Protein AF-A0A7H8K457-F1 (afdb_monomer_lite)

Foldseek 3Di:
DDDDDDDDDDDDDDDDDDDDDPPPPPPPPPPDDCDLVNLLPDDLQLQLLLLVQLPQDPCLPPDDLVRSVVSSVSSCVRQPSVRSVVLSVQLVVLVVVQCVQCVVPVPDDSVVSVVSNCVRQVDPVSSVSSSVSSVVNNVVSVVVVVDDDPPPDD

Sequence (154 aa):
MLLHPNDRVATRRTSAQDIQTPAHIAAPVNPLSLTAARLARLSNGQLAVAIHAAGIPTDVNVLSISQIRELAVTGIRRLGRTEVRRINDETRAANTSYCAKIRRDPTADVHAELATINRIWGSRRREQRAVDLAYRLLCALTRSGHSTPEKRSA

pLDDT: mean 79.42, std 23.38, range [35.28, 98.38]

Structure (mmCIF, N/CA/C/O backbone):
data_AF-A0A7H8K457-F1
#
_entry.id   AF-A0A7H8K457-F1
#
loop_
_atom_site.group_PDB
_atom_site.id
_atom_site.type_symbol
_atom_site.label_atom_id
_atom_site.label_alt_id
_atom_site.label_comp_id
_atom_site.label_asym_id
_atom_site.label_entity_id
_atom_site.label_seq_id
_atom_site.pdbx_PDB_ins_code
_atom_site.Cartn_x
_atom_site.Cartn_y
_atom_site.Cartn_z
_atom_site.occupancy
_atom_site.B_iso_or_equiv
_atom_site.auth_seq_id
_atom_site.auth_comp_id
_atom_site.auth_asym_id
_atom_site.auth_atom_id
_atom_site.pdbx_PDB_model_num
ATOM 1 N N . MET A 1 1 ? -85.925 -21.015 -1.318 1.00 37.66 1 MET A N 1
ATOM 2 C CA . MET A 1 1 ? -85.361 -22.313 -0.882 1.00 37.66 1 MET A CA 1
ATOM 3 C C . MET A 1 1 ? -83.849 -22.200 -1.040 1.00 37.66 1 MET A C 1
ATOM 5 O O . MET A 1 1 ? -83.425 -21.892 -2.140 1.00 37.66 1 MET A O 1
ATOM 9 N N . LEU A 1 2 ? -83.088 -22.016 0.053 1.00 39.97 2 LEU A N 1
ATOM 10 C CA . LEU A 1 2 ? -82.413 -23.084 0.835 1.00 39.97 2 LEU A CA 1
ATOM 11 C C . LEU A 1 2 ? -81.449 -23.880 -0.076 1.00 39.97 2 LEU A C 1
ATOM 13 O O . LEU A 1 2 ? -81.927 -24.425 -1.058 1.00 39.97 2 LEU A O 1
ATOM 17 N N . LEU A 1 3 ? -80.138 -24.045 0.132 1.00 39.03 3 LEU A N 1
ATOM 18 C CA . LEU A 1 3 ? -79.174 -23.775 1.210 1.00 39.03 3 LEU A CA 1
ATOM 19 C C . LEU A 1 3 ? -77.759 -24.000 0.591 1.00 39.03 3 LEU A C 1
ATOM 21 O O . LEU A 1 3 ? -77.595 -24.918 -0.208 1.00 39.03 3 LEU A O 1
ATOM 25 N N . HIS A 1 4 ? -76.760 -23.183 0.952 1.00 40.03 4 HIS A N 1
ATOM 26 C CA . HIS A 1 4 ? -75.302 -23.426 0.772 1.00 40.03 4 HIS A CA 1
ATOM 27 C C . HIS A 1 4 ? -74.798 -24.530 1.758 1.00 40.03 4 HIS A C 1
ATOM 29 O O . HIS A 1 4 ? -75.652 -25.014 2.505 1.00 40.03 4 HIS A O 1
ATOM 35 N N . PRO A 1 5 ? -73.483 -24.856 1.955 1.00 61.66 5 PRO A N 1
ATOM 36 C CA . PRO A 1 5 ? -72.206 -24.521 1.263 1.00 61.66 5 PRO A CA 1
ATOM 37 C C . PRO A 1 5 ? -71.202 -25.713 1.130 1.00 61.66 5 PRO A C 1
ATOM 39 O O . PRO A 1 5 ? -71.414 -26.789 1.677 1.00 61.66 5 PRO A O 1
ATOM 42 N N . ASN A 1 6 ? -70.061 -25.492 0.458 1.00 38.53 6 ASN A N 1
ATOM 43 C CA . ASN A 1 6 ? -68.692 -25.874 0.890 1.00 38.53 6 ASN A CA 1
ATOM 44 C C . ASN A 1 6 ? -67.686 -25.484 -0.217 1.00 38.53 6 ASN A C 1
ATOM 46 O O . ASN A 1 6 ? -68.031 -25.542 -1.389 1.00 38.53 6 ASN A O 1
ATOM 50 N N . ASP A 1 7 ? -66.399 -25.237 0.001 1.00 38.59 7 ASP A N 1
ATOM 51 C CA . ASP A 1 7 ? -65.669 -24.367 0.926 1.00 38.59 7 ASP A CA 1
ATOM 52 C C . ASP A 1 7 ? -64.258 -24.194 0.285 1.00 38.59 7 ASP A C 1
ATOM 54 O O . ASP A 1 7 ? -63.770 -25.107 -0.380 1.00 38.59 7 ASP A O 1
ATOM 58 N N . ARG A 1 8 ? -63.603 -23.051 0.530 1.00 39.41 8 ARG A N 1
ATOM 59 C CA . ARG A 1 8 ? -62.136 -22.777 0.478 1.00 39.41 8 ARG A CA 1
ATOM 60 C C . ARG A 1 8 ? -61.309 -22.598 -0.828 1.00 39.41 8 ARG A C 1
ATOM 62 O O . ARG A 1 8 ? -60.772 -23.533 -1.400 1.00 39.41 8 ARG A O 1
ATOM 69 N N . VAL A 1 9 ? -61.044 -21.311 -1.122 1.00 38.72 9 VAL A N 1
ATOM 70 C CA . VAL A 1 9 ? -59.769 -20.538 -0.942 1.00 38.72 9 VAL A CA 1
ATOM 71 C C . VAL A 1 9 ? -58.483 -20.853 -1.764 1.00 38.72 9 VAL A C 1
ATOM 73 O O . VAL A 1 9 ? -57.781 -21.820 -1.500 1.00 38.72 9 VAL A O 1
ATOM 76 N N . ALA A 1 10 ? -58.112 -19.836 -2.578 1.00 38.97 10 ALA A N 1
ATOM 77 C CA . ALA A 1 10 ? -56.788 -19.257 -2.946 1.00 38.97 10 ALA A CA 1
ATOM 78 C C . ALA A 1 10 ? -55.741 -20.112 -3.711 1.00 38.97 10 ALA A C 1
ATOM 80 O O . ALA A 1 10 ? -55.455 -21.243 -3.358 1.00 38.97 10 ALA A O 1
ATOM 81 N N . THR A 1 11 ? -54.972 -19.593 -4.690 1.00 36.12 11 THR A N 1
ATOM 82 C CA . THR A 1 11 ? -53.945 -18.538 -4.509 1.00 36.12 11 THR A CA 1
ATOM 83 C C . THR A 1 11 ? -53.298 -18.106 -5.857 1.00 36.12 11 THR A C 1
ATOM 85 O O . THR A 1 11 ? -52.837 -18.954 -6.605 1.00 36.12 11 THR A O 1
ATOM 88 N N . ARG A 1 12 ? -53.180 -16.780 -6.081 1.00 35.28 12 ARG A N 1
ATOM 89 C CA . ARG A 1 12 ? -52.062 -15.980 -6.675 1.00 35.28 12 ARG A CA 1
ATOM 90 C C . ARG A 1 12 ? -51.408 -16.255 -8.061 1.00 35.28 12 ARG A C 1
ATOM 92 O O . ARG A 1 12 ? -50.814 -17.298 -8.279 1.00 35.28 12 ARG A O 1
ATOM 99 N N . ARG A 1 13 ? -51.205 -15.103 -8.745 1.00 36.94 13 ARG A N 1
ATOM 100 C CA . ARG A 1 13 ? -49.976 -14.517 -9.378 1.00 36.94 13 ARG A CA 1
ATOM 101 C C . ARG A 1 13 ? -49.906 -14.418 -10.917 1.00 36.94 13 ARG A C 1
ATOM 103 O O . ARG A 1 13 ? -49.607 -15.376 -11.608 1.00 36.94 13 ARG A O 1
ATOM 110 N N . THR A 1 14 ? -50.093 -13.173 -11.369 1.00 41.25 14 THR A N 1
ATOM 111 C CA . THR A 1 14 ? -49.239 -12.319 -12.230 1.00 41.25 14 THR A CA 1
ATOM 112 C C . THR A 1 14 ? -48.371 -12.946 -13.331 1.00 41.25 14 THR A C 1
ATOM 114 O O . THR A 1 14 ? -47.460 -13.720 -13.053 1.00 41.25 14 THR A O 1
ATOM 117 N N . SER A 1 15 ? -48.498 -12.418 -14.553 1.00 37.25 15 SER A N 1
ATOM 118 C CA . SER A 1 15 ? -47.377 -12.253 -15.491 1.00 37.25 15 SER A CA 1
ATOM 119 C C . SER A 1 15 ? -47.512 -10.935 -16.255 1.00 37.25 15 SER A C 1
ATOM 121 O O . SER A 1 15 ? -48.596 -10.561 -16.694 1.00 37.25 15 SER A O 1
ATOM 123 N N . ALA A 1 16 ? -46.394 -10.217 -16.302 1.00 36.19 16 ALA A N 1
ATOM 124 C CA . ALA A 1 16 ? -46.163 -8.954 -16.985 1.00 36.19 16 ALA A CA 1
ATOM 125 C C . ALA A 1 16 ? -45.782 -9.197 -18.450 1.00 36.19 16 ALA A C 1
ATOM 127 O O . ALA A 1 16 ? -45.169 -10.227 -18.713 1.00 36.19 16 ALA A O 1
ATOM 128 N N . GLN A 1 17 ? -46.022 -8.230 -19.344 1.00 38.69 17 GLN A N 1
ATOM 129 C CA . GLN A 1 17 ? -45.062 -7.870 -20.396 1.00 38.69 17 GLN A CA 1
ATOM 130 C C . GLN A 1 17 ? -45.444 -6.597 -21.168 1.00 38.69 17 GLN A C 1
ATOM 132 O O . GLN A 1 17 ? -46.613 -6.303 -21.387 1.00 38.69 17 GLN A O 1
ATOM 137 N N . ASP A 1 18 ? -44.372 -5.909 -21.562 1.00 39.56 18 ASP A N 1
ATOM 138 C CA . ASP A 1 18 ? -44.207 -4.909 -22.617 1.00 39.56 18 ASP A CA 1
ATOM 139 C C . ASP A 1 18 ? -44.760 -3.492 -22.460 1.00 39.56 18 ASP A C 1
ATOM 141 O O . ASP A 1 18 ? -45.842 -3.153 -22.926 1.00 39.56 18 ASP A O 1
ATOM 145 N N . ILE A 1 19 ? -43.875 -2.606 -21.980 1.00 41.97 19 ILE A N 1
ATOM 146 C CA . ILE A 1 19 ? -43.682 -1.295 -22.610 1.00 41.97 19 ILE A CA 1
ATOM 147 C C . ILE A 1 19 ? -42.177 -1.067 -22.812 1.00 41.97 19 ILE A C 1
ATOM 149 O O . ILE A 1 19 ? -41.393 -1.059 -21.863 1.00 41.97 19 ILE A O 1
ATOM 153 N N . GLN A 1 20 ? -41.799 -0.895 -24.081 1.00 42.00 20 GLN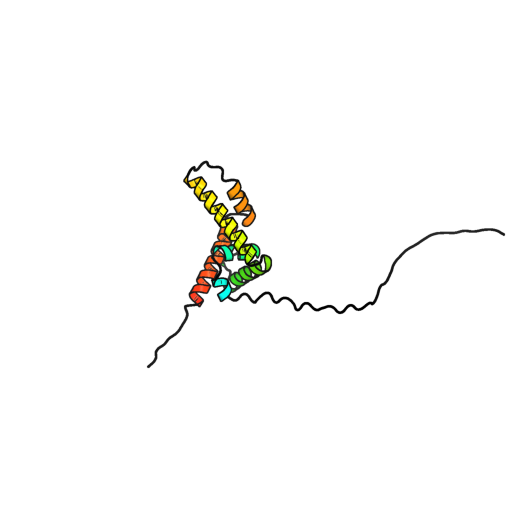 A N 1
ATOM 154 C CA . GLN A 1 20 ? -40.479 -0.484 -24.553 1.00 42.00 20 GLN A CA 1
ATOM 155 C C . GLN A 1 20 ? -40.111 0.912 -24.033 1.00 42.00 20 GLN A C 1
ATOM 157 O O . GLN A 1 20 ? -40.820 1.884 -24.287 1.00 42.00 20 GLN A O 1
ATOM 162 N N . THR A 1 21 ? -38.931 1.028 -23.427 1.00 38.75 21 THR A N 1
ATOM 163 C CA . THR A 1 21 ? -38.229 2.305 -23.232 1.00 38.75 21 THR A CA 1
ATOM 164 C C . THR A 1 21 ? -36.917 2.233 -24.014 1.00 38.75 21 THR A C 1
ATOM 166 O O . THR A 1 21 ? -36.215 1.225 -23.890 1.00 38.75 21 THR A O 1
ATOM 169 N N . PRO A 1 22 ? -36.536 3.248 -24.813 1.00 40.94 22 PRO A N 1
ATOM 170 C CA . PRO A 1 22 ? -35.237 3.259 -25.471 1.00 40.94 22 PRO A CA 1
ATOM 171 C C . PRO A 1 22 ? -34.154 3.302 -24.395 1.00 40.94 22 PRO A C 1
ATOM 173 O O . PRO A 1 22 ? -33.980 4.309 -23.706 1.00 40.94 22 PRO A O 1
ATOM 176 N N . ALA A 1 23 ? -33.432 2.196 -24.227 1.00 44.19 23 ALA A N 1
ATOM 177 C CA . ALA A 1 23 ? -32.212 2.193 -23.448 1.00 44.19 23 ALA A CA 1
ATOM 178 C C . ALA A 1 23 ? -31.225 3.107 -24.175 1.00 44.19 23 ALA A C 1
ATOM 180 O O . ALA A 1 23 ? -30.677 2.751 -25.218 1.00 44.19 23 ALA A O 1
ATOM 181 N N . HIS A 1 24 ? -31.009 4.303 -23.630 1.00 48.44 24 HIS A N 1
ATOM 182 C CA . HIS A 1 24 ? -29.798 5.059 -23.889 1.00 48.44 24 HIS A CA 1
ATOM 183 C C . HIS A 1 24 ? -28.660 4.135 -23.450 1.00 48.44 24 HIS A C 1
ATOM 185 O O . HIS A 1 24 ? -28.360 4.025 -22.262 1.00 48.44 24 HIS A O 1
ATOM 191 N N . ILE A 1 25 ? -28.094 3.382 -24.397 1.00 49.00 25 ILE A N 1
ATOM 192 C CA . ILE A 1 25 ? -26.889 2.596 -24.173 1.00 49.00 25 ILE A CA 1
ATOM 193 C C . ILE A 1 25 ? -25.837 3.645 -23.844 1.00 49.00 25 ILE A C 1
ATOM 195 O O . ILE A 1 25 ? -25.285 4.303 -24.725 1.00 49.00 25 ILE A O 1
ATOM 199 N N . ALA A 1 26 ? -25.627 3.880 -22.552 1.00 43.50 26 ALA A N 1
ATOM 200 C CA . ALA A 1 26 ? -24.406 4.482 -22.084 1.00 43.50 26 ALA A CA 1
ATOM 201 C C . ALA A 1 26 ? -23.310 3.565 -22.622 1.00 43.50 26 ALA A C 1
ATOM 203 O O . ALA A 1 26 ? -23.180 2.420 -22.183 1.00 43.50 26 ALA A O 1
ATOM 204 N N . ALA A 1 27 ? -22.597 4.033 -23.649 1.00 40.00 27 ALA A N 1
ATOM 205 C CA . ALA A 1 27 ? -21.399 3.368 -24.118 1.00 40.00 27 ALA A CA 1
ATOM 206 C C . ALA A 1 27 ? -20.564 3.032 -22.874 1.00 40.00 27 ALA A C 1
ATOM 208 O O . ALA A 1 27 ? -20.422 3.907 -22.010 1.00 40.00 27 ALA A O 1
ATOM 209 N N . PRO A 1 28 ? -20.067 1.791 -22.724 1.00 44.97 28 PRO A N 1
ATOM 210 C CA . PRO A 1 28 ? -19.256 1.439 -21.574 1.00 44.97 28 PRO A CA 1
ATOM 211 C C . PRO A 1 28 ? -18.129 2.461 -21.498 1.00 44.97 28 PRO A C 1
ATOM 213 O O . PRO A 1 28 ? -17.338 2.596 -22.433 1.00 44.97 28 PRO A O 1
ATOM 216 N N . VAL A 1 29 ? -18.125 3.242 -20.417 1.00 45.94 29 VAL A N 1
ATOM 217 C CA . VAL A 1 29 ? -17.099 4.239 -20.127 1.00 45.94 29 VAL A CA 1
ATOM 218 C C . VAL A 1 29 ? -15.803 3.459 -20.109 1.00 45.94 29 VAL A C 1
ATOM 220 O O . VAL A 1 29 ? -15.543 2.733 -19.158 1.00 45.94 29 VAL A O 1
ATOM 223 N N . ASN A 1 30 ? -15.051 3.501 -21.203 1.00 44.59 30 ASN A N 1
ATOM 224 C CA . ASN A 1 30 ? -13.849 2.706 -21.352 1.00 44.59 30 ASN A CA 1
ATOM 225 C C . ASN A 1 30 ? -12.834 3.351 -20.401 1.00 44.59 30 ASN A C 1
ATOM 227 O O . ASN A 1 30 ? -12.335 4.439 -20.715 1.00 44.59 30 ASN A O 1
ATOM 231 N N . PRO A 1 31 ? -12.569 2.789 -19.203 1.00 43.00 31 PRO A N 1
ATOM 232 C CA . PRO A 1 31 ? -11.718 3.453 -18.242 1.00 43.00 31 PRO A CA 1
ATOM 233 C C . PRO A 1 31 ? -10.297 3.188 -18.715 1.00 43.00 31 PRO A C 1
ATOM 235 O O . PRO A 1 31 ? -9.697 2.173 -18.365 1.00 43.00 31 PRO A O 1
ATOM 238 N N . LEU A 1 32 ? -9.843 4.074 -19.608 1.00 50.00 32 LEU A N 1
ATOM 239 C CA . LEU A 1 32 ? -8.496 4.264 -20.123 1.00 50.00 32 LEU A CA 1
ATOM 240 C C . LEU A 1 32 ? -7.568 3.077 -19.866 1.00 50.00 32 LEU A C 1
ATOM 242 O O . LEU A 1 32 ? -7.061 2.932 -18.753 1.00 50.00 32 LEU A O 1
ATOM 246 N N . SER A 1 33 ? -7.244 2.308 -20.908 1.00 55.56 33 SER A N 1
ATOM 247 C CA . SER A 1 33 ? -6.123 1.363 -20.873 1.00 55.56 33 SER A CA 1
ATOM 248 C C . SER A 1 33 ? -4.919 2.010 -20.174 1.00 55.56 33 SER A C 1
ATOM 250 O O . SER A 1 33 ? -4.322 2.983 -20.655 1.00 55.56 33 SER A O 1
ATOM 252 N N . LEU A 1 34 ? -4.619 1.537 -18.963 1.00 65.06 34 LEU A N 1
ATOM 253 C CA . LEU A 1 34 ? -3.514 2.034 -18.156 1.00 65.06 34 LEU A CA 1
ATOM 254 C C . LEU A 1 34 ? -2.232 1.431 -18.729 1.00 65.06 34 LEU A C 1
ATOM 256 O O . LEU A 1 34 ? -1.883 0.274 -18.500 1.00 65.06 34 LEU A O 1
ATOM 260 N N . THR A 1 35 ? -1.548 2.222 -19.550 1.00 70.12 35 THR A N 1
ATOM 261 C CA . THR A 1 35 ? -0.282 1.835 -20.171 1.00 70.12 35 THR A CA 1
ATOM 262 C C . THR A 1 35 ? 0.869 1.890 -19.161 1.00 70.12 35 THR A C 1
ATOM 264 O O . THR A 1 35 ? 0.781 2.546 -18.123 1.00 70.12 35 THR A O 1
ATOM 267 N N . ALA A 1 36 ? 1.979 1.214 -19.465 1.00 65.69 36 ALA A N 1
ATOM 268 C CA . ALA A 1 36 ? 3.170 1.148 -18.613 1.00 65.69 36 ALA A CA 1
ATOM 269 C C . ALA A 1 36 ? 3.718 2.550 -18.332 1.00 65.69 36 ALA A C 1
ATOM 271 O O . ALA A 1 36 ? 4.007 2.883 -17.187 1.00 65.69 36 ALA A O 1
ATOM 272 N N . ALA A 1 37 ? 3.736 3.408 -19.355 1.00 61.12 37 ALA A N 1
ATOM 273 C CA . ALA A 1 37 ? 4.119 4.811 -19.232 1.00 61.12 37 ALA A CA 1
ATOM 274 C C . ALA A 1 37 ? 3.254 5.583 -18.215 1.00 61.12 37 ALA A C 1
ATOM 276 O O . ALA A 1 37 ? 3.747 6.457 -17.509 1.00 61.12 37 ALA A O 1
ATOM 277 N N . ARG A 1 38 ? 1.961 5.251 -18.082 1.00 82.88 38 ARG A N 1
ATOM 278 C CA . ARG A 1 38 ? 1.068 5.890 -17.098 1.00 82.88 38 ARG A CA 1
ATOM 279 C C . ARG A 1 38 ? 1.298 5.397 -15.672 1.00 82.88 38 ARG A C 1
ATOM 281 O O . ARG A 1 38 ? 1.013 6.158 -14.746 1.00 82.88 38 ARG A O 1
ATOM 288 N N . LEU A 1 39 ? 1.783 4.166 -15.507 1.00 86.88 39 LEU A N 1
ATOM 289 C CA . LEU A 1 39 ? 2.177 3.598 -14.215 1.00 86.88 39 LEU A CA 1
ATOM 290 C C . LEU A 1 39 ? 3.545 4.114 -13.763 1.00 86.88 39 LEU A C 1
ATOM 292 O O . LEU A 1 39 ? 3.708 4.395 -12.584 1.00 86.88 39 LEU A O 1
ATOM 296 N N . ALA A 1 40 ? 4.480 4.338 -14.691 1.00 84.56 40 ALA A N 1
ATOM 297 C CA . ALA A 1 40 ? 5.790 4.929 -14.396 1.00 84.56 40 ALA A CA 1
ATOM 298 C C . ALA A 1 40 ? 5.697 6.353 -13.810 1.00 84.56 40 ALA A C 1
ATOM 300 O O . ALA A 1 40 ? 6.627 6.825 -13.168 1.00 84.56 40 ALA A O 1
ATOM 301 N N . ARG A 1 41 ? 4.561 7.038 -14.008 1.00 89.25 41 ARG A N 1
ATOM 302 C CA . ARG A 1 41 ? 4.267 8.357 -13.420 1.00 89.25 41 ARG A CA 1
ATOM 303 C C . ARG A 1 41 ? 3.745 8.298 -11.980 1.00 89.25 41 ARG A C 1
ATOM 305 O O . ARG A 1 41 ? 3.488 9.351 -11.401 1.00 89.25 41 ARG A O 1
ATOM 312 N N . LEU A 1 42 ? 3.489 7.109 -11.440 1.00 92.31 42 LEU A N 1
ATOM 313 C CA . LEU A 1 42 ? 3.060 6.934 -10.055 1.00 92.31 42 LEU A CA 1
ATOM 314 C C . LEU A 1 42 ? 4.279 6.773 -9.151 1.00 92.31 42 LEU A C 1
ATOM 316 O O . LEU A 1 42 ? 5.281 6.176 -9.542 1.00 92.31 42 LEU A O 1
ATOM 320 N N . SER A 1 43 ? 4.180 7.284 -7.925 1.00 95.56 43 SER A N 1
ATOM 321 C CA . SER A 1 43 ? 5.202 7.026 -6.913 1.00 95.56 43 SER A CA 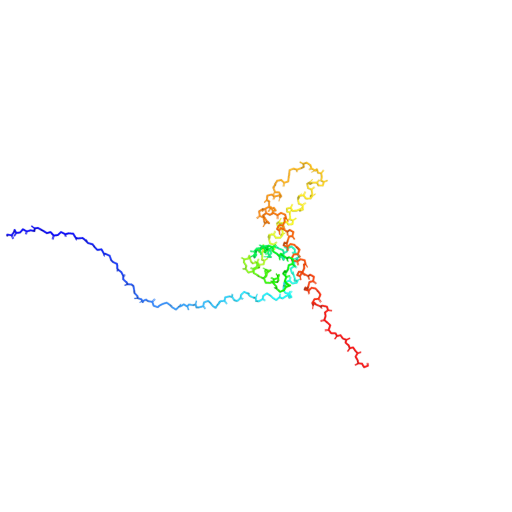1
ATOM 322 C C . SER A 1 43 ? 5.182 5.558 -6.477 1.00 95.56 43 SER A C 1
ATOM 324 O O . SER A 1 43 ? 4.173 4.862 -6.622 1.00 95.56 43 SER A O 1
ATOM 326 N N . ASN A 1 44 ? 6.281 5.099 -5.873 1.00 96.69 44 ASN A N 1
ATOM 327 C CA . ASN A 1 44 ? 6.360 3.748 -5.320 1.00 96.69 44 ASN A CA 1
ATOM 328 C C . ASN A 1 44 ? 5.216 3.462 -4.325 1.00 96.69 44 ASN A C 1
ATOM 330 O O . ASN A 1 44 ? 4.567 2.425 -4.401 1.00 96.69 44 ASN A O 1
ATOM 334 N N . GLY A 1 45 ? 4.905 4.418 -3.444 1.00 97.44 45 GLY A N 1
ATOM 335 C CA . GLY A 1 45 ? 3.808 4.277 -2.483 1.00 97.44 45 GLY A CA 1
ATOM 336 C C . GLY A 1 45 ? 2.423 4.216 -3.141 1.00 97.44 45 GLY A C 1
ATOM 337 O O . GLY A 1 45 ? 1.595 3.396 -2.758 1.00 97.44 45 GLY A O 1
ATOM 338 N N . GLN A 1 46 ? 2.183 4.993 -4.205 1.00 97.94 46 GLN A N 1
ATOM 339 C CA . GLN A 1 46 ? 0.931 4.912 -4.971 1.00 97.94 46 GLN A CA 1
ATOM 340 C C . GLN A 1 46 ? 0.772 3.555 -5.670 1.00 97.94 46 GLN A C 1
ATOM 342 O O . GLN A 1 46 ? -0.318 2.984 -5.674 1.00 97.94 46 GLN A O 1
ATOM 347 N N . LEU A 1 47 ? 1.854 3.014 -6.238 1.00 97.62 47 LEU A N 1
ATOM 348 C CA . LEU A 1 47 ? 1.852 1.667 -6.810 1.00 97.62 47 LEU A CA 1
ATOM 349 C C . LEU A 1 47 ? 1.609 0.601 -5.735 1.00 97.62 47 LEU A C 1
ATOM 351 O O . LEU A 1 47 ? 0.823 -0.315 -5.967 1.00 97.62 47 LEU A O 1
ATOM 355 N N . ALA A 1 48 ? 2.213 0.744 -4.554 1.00 98.06 48 ALA A N 1
ATOM 356 C CA . ALA A 1 48 ? 2.014 -0.175 -3.439 1.00 98.06 48 ALA A CA 1
ATOM 357 C C . ALA A 1 48 ? 0.552 -0.184 -2.968 1.00 98.06 48 ALA A C 1
ATOM 359 O O . ALA A 1 48 ? -0.038 -1.253 -2.827 1.00 98.06 48 ALA A O 1
ATOM 360 N N . VAL A 1 49 ? -0.066 0.990 -2.802 1.00 98.38 49 VAL A N 1
ATOM 361 C CA . VAL A 1 49 ? -1.490 1.111 -2.438 1.00 98.38 49 VAL A CA 1
ATOM 362 C C . VAL A 1 49 ? -2.378 0.446 -3.487 1.00 98.38 49 VAL A C 1
ATOM 364 O O . VAL A 1 49 ? -3.277 -0.320 -3.141 1.00 98.38 49 VAL A O 1
ATOM 367 N N . ALA A 1 50 ? -2.111 0.691 -4.772 1.00 97.56 50 ALA A N 1
ATOM 368 C CA . ALA A 1 50 ? -2.855 0.051 -5.848 1.00 97.56 50 ALA A CA 1
ATOM 369 C C . ALA A 1 50 ? -2.726 -1.482 -5.790 1.00 97.56 50 ALA A C 1
ATOM 371 O O . ALA A 1 50 ? -3.732 -2.184 -5.730 1.00 97.56 50 ALA A O 1
ATOM 372 N N . ILE A 1 51 ? -1.503 -2.014 -5.736 1.00 97.62 51 ILE A N 1
ATOM 373 C CA . ILE A 1 51 ? -1.258 -3.463 -5.649 1.00 97.62 51 ILE A CA 1
ATOM 374 C C . ILE A 1 51 ? -1.949 -4.059 -4.415 1.00 97.62 51 ILE A C 1
ATOM 376 O O . ILE A 1 51 ? -2.594 -5.101 -4.507 1.00 97.62 51 ILE A O 1
ATOM 380 N N . HIS A 1 52 ? -1.882 -3.379 -3.270 1.00 98.06 52 HIS A N 1
ATOM 381 C CA . HIS A 1 52 ? -2.550 -3.821 -2.052 1.00 98.06 52 HIS A CA 1
ATOM 382 C C . HIS A 1 52 ? -4.072 -3.908 -2.208 1.00 98.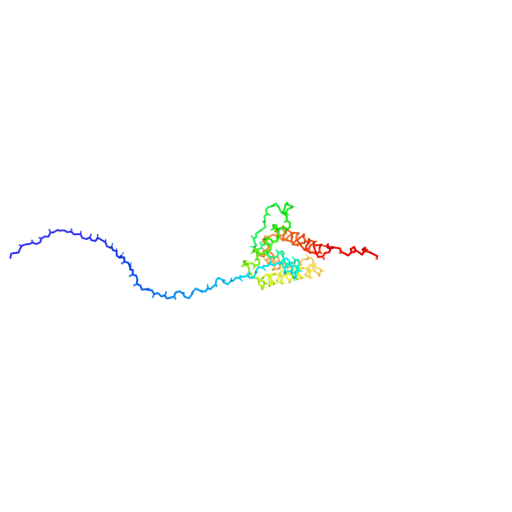06 52 HIS A C 1
ATOM 384 O O . HIS A 1 52 ? -4.676 -4.885 -1.764 1.00 98.06 52 HIS A O 1
ATOM 390 N N . ALA A 1 53 ? -4.684 -2.931 -2.878 1.00 97.25 53 ALA A N 1
ATOM 391 C CA . ALA A 1 53 ? -6.123 -2.889 -3.114 1.00 97.25 53 ALA A CA 1
ATOM 392 C C . ALA A 1 53 ? -6.623 -3.974 -4.083 1.00 97.25 53 ALA A C 1
ATOM 394 O O . ALA A 1 53 ? -7.767 -4.425 -3.970 1.00 97.25 53 ALA A O 1
ATOM 395 N N . ALA A 1 54 ? -5.779 -4.412 -5.021 1.00 96.19 54 ALA A N 1
ATOM 396 C CA . ALA A 1 54 ? -6.060 -5.580 -5.857 1.00 96.19 54 ALA A CA 1
ATOM 397 C C . ALA A 1 54 ? -5.997 -6.897 -5.066 1.00 96.19 54 ALA A C 1
ATOM 399 O O . ALA A 1 54 ? -6.664 -7.862 -5.427 1.00 96.19 54 ALA A O 1
ATOM 400 N N . GLY A 1 55 ? -5.244 -6.908 -3.964 1.00 95.38 55 GLY A N 1
ATOM 401 C CA . GLY A 1 55 ? -4.964 -8.084 -3.154 1.00 95.38 55 GLY A CA 1
ATOM 402 C C . GLY A 1 55 ? -3.530 -8.558 -3.363 1.00 95.38 55 GLY A C 1
ATOM 403 O O . GLY A 1 55 ? -3.061 -8.703 -4.489 1.00 95.38 55 GLY A O 1
ATOM 404 N N . ILE A 1 56 ? -2.822 -8.796 -2.259 1.00 92.31 56 ILE A N 1
ATOM 405 C CA . ILE A 1 56 ? -1.436 -9.267 -2.299 1.00 92.31 56 ILE A CA 1
ATOM 406 C C . ILE A 1 56 ? -1.449 -10.798 -2.312 1.00 92.31 56 ILE A C 1
ATOM 408 O O . ILE A 1 56 ? -1.891 -11.388 -1.322 1.00 92.31 56 ILE A O 1
ATOM 412 N N . PRO A 1 57 ? -0.948 -11.448 -3.373 1.00 88.06 57 PRO A N 1
ATOM 413 C CA . PRO A 1 57 ? -0.830 -12.900 -3.397 1.00 88.06 57 PRO A CA 1
ATOM 414 C C . PRO A 1 57 ? 0.210 -13.393 -2.380 1.00 88.06 57 PRO A C 1
ATOM 416 O O . PRO A 1 57 ? 1.097 -12.655 -1.944 1.00 88.06 57 PRO A O 1
ATOM 419 N N . THR A 1 58 ? 0.103 -14.659 -1.983 1.00 84.69 58 THR A N 1
ATOM 420 C CA . THR A 1 58 ? 0.997 -15.292 -1.000 1.00 84.69 58 THR A CA 1
ATOM 421 C C . THR A 1 58 ? 2.446 -15.338 -1.472 1.00 84.69 58 THR A C 1
ATOM 423 O O . THR A 1 58 ? 3.351 -15.048 -0.682 1.00 84.69 58 THR A O 1
ATOM 426 N N . ASP A 1 59 ? 2.640 -15.596 -2.766 1.00 87.25 59 ASP A N 1
ATOM 427 C CA . ASP A 1 5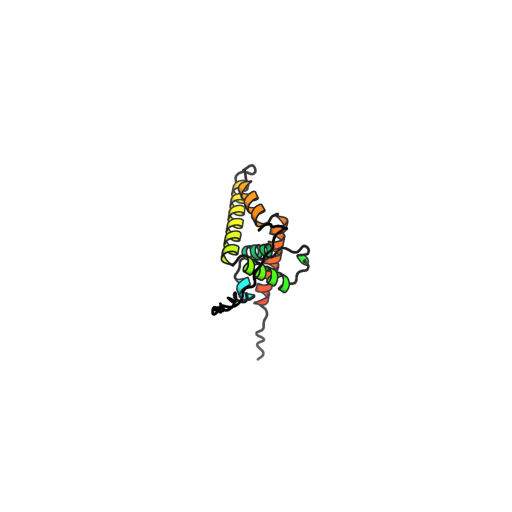9 ? 3.929 -15.891 -3.392 1.00 87.25 59 ASP A CA 1
ATOM 428 C C . ASP A 1 59 ? 4.447 -14.702 -4.205 1.00 87.25 59 ASP A C 1
ATOM 430 O O . ASP A 1 59 ? 4.668 -14.758 -5.410 1.00 87.25 59 ASP A O 1
ATOM 434 N N . VAL A 1 60 ? 4.649 -13.570 -3.535 1.00 87.31 60 VAL A N 1
ATOM 435 C CA . VAL A 1 60 ? 5.057 -12.313 -4.188 1.00 87.31 60 VAL A CA 1
ATOM 436 C C . VAL A 1 60 ? 6.371 -12.421 -4.974 1.00 87.31 60 VAL A C 1
ATOM 438 O O . VAL A 1 60 ? 6.541 -11.733 -5.980 1.00 87.31 60 VAL A O 1
ATOM 441 N N . ASN A 1 61 ? 7.292 -13.296 -4.563 1.00 86.81 61 ASN A N 1
ATOM 442 C CA . ASN A 1 61 ? 8.632 -13.409 -5.149 1.00 86.81 61 ASN A CA 1
ATOM 443 C C . ASN A 1 61 ? 8.631 -13.992 -6.569 1.00 86.81 61 ASN A C 1
ATOM 445 O O . ASN A 1 61 ? 9.513 -13.653 -7.352 1.00 86.81 61 ASN A O 1
ATOM 449 N N . VAL A 1 62 ? 7.634 -14.811 -6.920 1.00 90.75 62 VAL A N 1
ATOM 450 C CA . VAL A 1 62 ? 7.584 -15.509 -8.221 1.00 90.75 62 VAL A CA 1
ATOM 451 C C . VAL A 1 62 ? 6.811 -14.740 -9.291 1.00 90.75 62 VAL A C 1
ATOM 453 O O . VAL A 1 62 ? 6.793 -15.143 -10.449 1.00 90.75 62 VAL A O 1
ATOM 456 N N . LEU A 1 63 ? 6.187 -13.614 -8.929 1.00 94.00 63 LEU A N 1
ATOM 457 C CA . LEU A 1 63 ? 5.420 -12.818 -9.883 1.00 94.00 63 LEU A CA 1
ATOM 458 C C . LEU A 1 63 ? 6.322 -12.210 -10.960 1.00 94.00 63 LEU A C 1
ATOM 460 O O . LEU A 1 63 ? 7.303 -11.526 -10.655 1.00 94.00 63 LEU A O 1
ATOM 464 N N . SER A 1 64 ? 5.931 -12.384 -12.217 1.00 94.44 64 SER A N 1
ATOM 465 C CA . SER A 1 64 ? 6.494 -11.654 -13.352 1.00 94.44 64 SER A CA 1
ATOM 466 C C . SER A 1 64 ? 6.125 -10.168 -13.298 1.00 94.44 64 SER A C 1
ATOM 468 O O . SER A 1 64 ? 5.121 -9.773 -12.704 1.00 94.44 64 SER A O 1
ATOM 470 N N . ILE A 1 65 ? 6.898 -9.319 -13.982 1.00 93.62 65 ILE A N 1
ATOM 471 C CA . ILE A 1 65 ? 6.605 -7.878 -14.066 1.00 93.62 65 ILE A CA 1
ATOM 472 C C . ILE A 1 65 ? 5.214 -7.614 -14.664 1.00 93.62 65 ILE A C 1
ATOM 474 O O . ILE A 1 65 ? 4.516 -6.713 -14.200 1.00 93.62 65 ILE A O 1
ATOM 478 N N . SER A 1 66 ? 4.784 -8.414 -15.645 1.00 92.06 66 SER A N 1
ATOM 479 C CA . SER A 1 66 ? 3.449 -8.307 -16.244 1.00 92.06 66 SER A CA 1
ATOM 480 C C . SER A 1 66 ? 2.339 -8.578 -15.226 1.00 92.06 66 SER A C 1
ATOM 482 O O . SER A 1 66 ? 1.413 -7.780 -15.124 1.00 92.06 66 SER A O 1
ATOM 484 N N . GLN A 1 67 ? 2.474 -9.617 -14.398 1.00 94.81 67 GLN A N 1
ATOM 485 C CA . GLN A 1 67 ? 1.502 -9.914 -13.336 1.00 94.81 67 GLN A CA 1
ATOM 486 C C . GLN A 1 67 ? 1.457 -8.804 -12.275 1.00 94.81 67 GLN A C 1
ATOM 488 O O . GLN A 1 67 ? 0.384 -8.388 -11.844 1.00 94.81 67 GLN A O 1
ATOM 493 N N . ILE A 1 68 ? 2.613 -8.257 -11.879 1.00 95.69 68 ILE A N 1
ATOM 494 C CA . ILE A 1 68 ? 2.654 -7.132 -10.927 1.00 95.69 68 ILE A CA 1
ATOM 495 C C . ILE A 1 68 ? 1.967 -5.895 -11.523 1.00 95.69 68 ILE A C 1
ATOM 497 O O . ILE A 1 68 ? 1.239 -5.175 -10.836 1.00 95.69 68 ILE A O 1
ATOM 501 N N . ARG A 1 69 ? 2.165 -5.656 -12.821 1.00 94.94 69 ARG A N 1
ATOM 502 C CA . ARG A 1 69 ? 1.505 -4.575 -13.551 1.00 94.94 69 ARG A CA 1
ATOM 503 C C . ARG A 1 69 ? -0.013 -4.748 -13.569 1.00 94.94 69 ARG A C 1
ATOM 505 O O . ARG A 1 69 ? -0.724 -3.771 -13.345 1.00 94.94 69 ARG A O 1
ATOM 512 N N . GLU A 1 70 ? -0.508 -5.958 -13.802 1.00 93.69 70 GLU A N 1
ATOM 513 C CA . GLU A 1 70 ? -1.942 -6.271 -13.766 1.00 93.69 70 GLU A CA 1
ATOM 514 C C . GLU A 1 70 ? -2.550 -6.036 -12.382 1.00 93.69 70 GLU A C 1
ATOM 516 O O . GLU A 1 70 ? -3.631 -5.449 -12.294 1.00 93.69 70 GLU A O 1
ATOM 521 N N . LEU A 1 71 ? -1.840 -6.390 -11.305 1.00 95.69 71 LEU A N 1
ATOM 522 C CA . LEU A 1 71 ? -2.258 -6.063 -9.938 1.00 95.69 71 LEU A CA 1
ATOM 523 C C . LEU A 1 71 ? -2.380 -4.547 -9.746 1.00 95.69 71 LEU A C 1
ATOM 525 O O . LEU A 1 71 ? -3.417 -4.065 -9.294 1.00 95.69 71 LEU A O 1
ATOM 529 N N . ALA A 1 72 ? -1.370 -3.772 -10.150 1.00 95.75 72 ALA A N 1
ATOM 530 C CA . ALA A 1 72 ? -1.418 -2.313 -10.041 1.00 95.75 72 ALA A CA 1
ATOM 531 C C . ALA A 1 72 ? -2.592 -1.710 -10.838 1.00 95.75 72 ALA A C 1
ATOM 533 O O . ALA A 1 72 ? -3.312 -0.847 -10.334 1.00 95.75 72 ALA A O 1
ATOM 534 N N . VAL A 1 73 ? -2.832 -2.182 -12.067 1.00 94.81 73 VAL A N 1
ATOM 535 C CA . VAL A 1 73 ? -3.963 -1.726 -12.894 1.00 94.81 73 VAL A CA 1
ATOM 536 C C . VAL A 1 73 ? -5.301 -2.094 -12.257 1.00 94.81 73 VAL A C 1
ATOM 538 O O . VAL A 1 73 ? -6.192 -1.248 -12.193 1.00 94.81 73 VAL A O 1
ATOM 541 N N . THR A 1 74 ? -5.439 -3.321 -11.761 1.00 94.62 74 THR A N 1
ATOM 542 C CA . THR A 1 74 ? -6.654 -3.803 -11.087 1.00 94.62 74 THR A CA 1
ATOM 543 C C . THR A 1 74 ? -6.956 -2.972 -9.845 1.00 94.62 74 THR A C 1
ATOM 545 O O . THR A 1 74 ? -8.084 -2.523 -9.657 1.00 94.62 74 THR A O 1
ATOM 548 N N . GLY A 1 75 ? -5.936 -2.672 -9.044 1.00 95.75 75 GLY A N 1
ATOM 549 C CA . GLY A 1 75 ? -6.054 -1.818 -7.869 1.00 95.75 75 GLY A CA 1
ATOM 550 C C . GLY A 1 75 ? -6.504 -0.400 -8.190 1.00 95.75 75 GLY A C 1
ATOM 551 O O . GLY A 1 75 ? -7.410 0.128 -7.550 1.00 95.75 75 GLY A O 1
ATOM 552 N N . ILE A 1 76 ? -5.918 0.205 -9.229 1.00 95.38 76 ILE A N 1
ATOM 553 C CA . ILE A 1 76 ? -6.323 1.536 -9.701 1.00 95.38 76 ILE A CA 1
ATOM 554 C C . ILE A 1 76 ? -7.744 1.512 -10.264 1.00 95.38 76 ILE A C 1
ATOM 556 O O . ILE A 1 76 ? -8.476 2.471 -10.056 1.00 95.38 76 ILE A O 1
ATOM 560 N N . ARG A 1 77 ? -8.157 0.447 -10.960 1.00 93.06 77 ARG A N 1
ATOM 561 C CA . ARG A 1 77 ? -9.547 0.299 -11.421 1.00 93.06 77 ARG A CA 1
ATOM 562 C C . ARG A 1 77 ? -10.521 0.191 -10.251 1.00 93.06 77 ARG A C 1
ATOM 564 O O . ARG A 1 77 ? -11.604 0.754 -10.327 1.00 93.06 77 ARG A O 1
ATOM 571 N N . ARG A 1 78 ? -10.124 -0.495 -9.178 1.00 94.31 78 ARG A N 1
ATOM 572 C CA . ARG A 1 78 ? -10.950 -0.687 -7.983 1.00 94.31 78 ARG A CA 1
ATOM 573 C C . ARG A 1 78 ? -11.107 0.586 -7.151 1.00 94.31 78 ARG A C 1
ATOM 575 O O . ARG A 1 78 ? -12.207 0.868 -6.698 1.00 94.31 78 ARG A O 1
ATOM 582 N N . LEU A 1 79 ? -10.020 1.323 -6.922 1.00 94.56 79 LEU A N 1
ATOM 583 C CA . LEU A 1 79 ? -10.024 2.511 -6.058 1.00 94.56 79 LEU A CA 1
ATOM 584 C C . LEU A 1 79 ? -10.208 3.828 -6.821 1.00 94.56 79 LEU A C 1
ATOM 586 O O . LEU A 1 79 ? -10.735 4.797 -6.289 1.00 94.56 79 LEU A O 1
ATOM 590 N N . GLY A 1 80 ? -9.727 3.897 -8.058 1.00 93.88 80 GLY A N 1
ATOM 591 C CA . GLY A 1 80 ? -9.484 5.151 -8.763 1.00 93.88 80 GLY A CA 1
ATOM 592 C C . GLY A 1 80 ? -8.150 5.803 -8.367 1.00 93.88 80 GLY A C 1
ATOM 593 O O . GLY A 1 80 ? -7.618 5.618 -7.272 1.00 93.88 80 GLY A O 1
ATOM 594 N N . ARG A 1 81 ? -7.578 6.607 -9.276 1.00 92.62 81 ARG A N 1
ATOM 595 C CA . ARG A 1 81 ? -6.265 7.260 -9.062 1.00 92.62 81 ARG A CA 1
ATOM 596 C C . ARG A 1 81 ? -6.275 8.267 -7.911 1.00 92.62 81 ARG A C 1
ATOM 598 O O . ARG A 1 81 ? -5.281 8.378 -7.198 1.00 92.62 81 ARG A O 1
ATOM 605 N N . THR A 1 82 ? -7.370 9.010 -7.759 1.00 95.81 82 THR A N 1
ATOM 606 C CA . THR A 1 82 ? -7.523 10.012 -6.695 1.00 95.81 82 THR A CA 1
ATOM 607 C C . THR A 1 82 ? -7.471 9.353 -5.326 1.00 95.81 82 THR A C 1
ATOM 609 O O . THR A 1 82 ? -6.742 9.813 -4.452 1.00 95.81 82 THR A O 1
ATOM 612 N N . GLU A 1 83 ? -8.159 8.225 -5.171 1.00 97.44 83 GLU A N 1
ATOM 613 C CA . GLU A 1 83 ? -8.201 7.495 -3.910 1.00 97.44 83 GLU A CA 1
ATOM 614 C C . GLU A 1 83 ? -6.867 6.818 -3.588 1.00 97.44 83 GLU A C 1
ATOM 616 O O . GLU A 1 83 ? -6.382 6.913 -2.463 1.00 97.44 83 GLU A O 1
ATOM 621 N N . VAL A 1 84 ? -6.200 6.233 -4.591 1.00 97.69 84 VAL A N 1
ATOM 622 C CA . VAL A 1 84 ? -4.825 5.724 -4.438 1.00 97.69 84 VAL A CA 1
ATOM 623 C C . VAL A 1 84 ? -3.889 6.813 -3.907 1.00 97.69 84 VAL A C 1
ATOM 625 O O . VAL A 1 84 ? -3.095 6.566 -2.999 1.00 97.69 84 VAL A O 1
ATOM 628 N N . ARG A 1 85 ? -3.983 8.034 -4.450 1.00 97.44 85 ARG A N 1
ATOM 629 C CA . ARG A 1 85 ? -3.190 9.170 -3.969 1.00 97.44 85 ARG A CA 1
ATOM 630 C C . ARG A 1 85 ? -3.560 9.541 -2.533 1.00 97.44 85 ARG A C 1
ATOM 632 O O . ARG A 1 85 ? -2.651 9.707 -1.727 1.00 97.44 85 ARG A O 1
ATOM 639 N N . ARG A 1 86 ? -4.855 9.626 -2.217 1.00 98.31 86 ARG A N 1
ATOM 640 C CA . ARG A 1 86 ? -5.353 9.965 -0.877 1.00 98.31 86 ARG A CA 1
ATOM 641 C C . ARG A 1 86 ? -4.837 8.992 0.184 1.00 98.31 86 ARG A C 1
ATOM 643 O O . ARG A 1 86 ? -4.262 9.434 1.171 1.00 98.31 86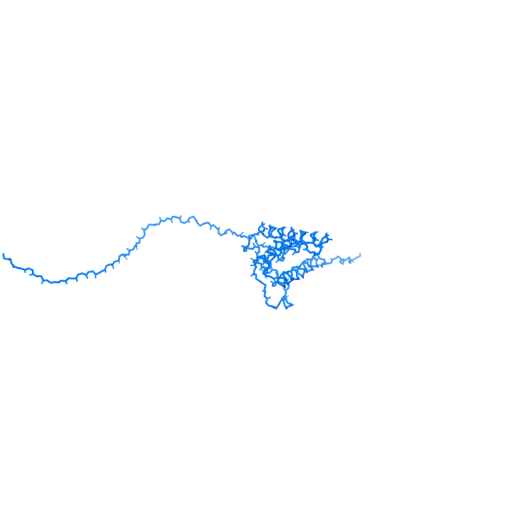 ARG A O 1
ATOM 650 N N . ILE A 1 87 ? -4.968 7.684 -0.045 1.00 98.12 87 ILE A N 1
ATOM 651 C CA . ILE A 1 87 ? -4.496 6.640 0.882 1.00 98.12 87 ILE A CA 1
ATOM 652 C C . ILE A 1 87 ? -2.968 6.675 1.028 1.00 98.12 87 ILE A C 1
ATOM 654 O O . ILE A 1 87 ? -2.441 6.510 2.128 1.00 98.12 87 ILE A O 1
ATOM 658 N N . ASN A 1 88 ? -2.238 6.917 -0.065 1.00 98.12 88 ASN A N 1
ATOM 659 C CA . ASN A 1 88 ? -0.787 7.087 -0.007 1.00 98.12 88 ASN A CA 1
ATOM 660 C C . ASN A 1 88 ? -0.387 8.308 0.842 1.00 98.12 88 ASN A C 1
ATOM 662 O O . ASN A 1 88 ? 0.546 8.226 1.639 1.00 98.12 88 ASN A O 1
ATOM 666 N N . ASP A 1 89 ? -1.080 9.435 0.678 1.00 98.38 89 ASP A N 1
ATOM 667 C CA . ASP A 1 89 ? -0.828 10.647 1.460 1.00 98.38 89 ASP A CA 1
ATOM 668 C C . ASP A 1 89 ? -1.165 10.441 2.943 1.00 98.38 89 ASP A C 1
ATOM 670 O O . ASP A 1 89 ? -0.376 10.831 3.802 1.00 98.38 89 ASP A O 1
ATOM 674 N N . GLU A 1 90 ? -2.259 9.739 3.240 1.00 98.19 90 GLU A N 1
ATOM 675 C CA . GLU A 1 90 ? -2.638 9.349 4.600 1.00 98.19 90 GLU A CA 1
ATOM 676 C C . GLU A 1 90 ? -1.589 8.433 5.253 1.00 98.19 90 GLU A C 1
ATOM 678 O O . GLU A 1 90 ? -1.125 8.710 6.359 1.00 98.19 90 GLU A O 1
ATOM 683 N N . THR A 1 91 ? -1.137 7.395 4.540 1.00 97.62 91 THR A N 1
ATOM 684 C CA . THR A 1 91 ? -0.063 6.497 5.006 1.00 97.62 91 THR A CA 1
ATOM 685 C C . THR A 1 91 ? 1.210 7.284 5.319 1.00 97.62 91 THR A C 1
ATOM 687 O O . THR A 1 91 ? 1.833 7.100 6.364 1.00 97.62 91 THR A O 1
ATOM 690 N N . ARG A 1 92 ? 1.600 8.199 4.425 1.00 97.75 92 ARG A N 1
ATOM 691 C CA . ARG A 1 92 ? 2.796 9.032 4.591 1.00 97.75 92 ARG A CA 1
ATOM 692 C C . ARG A 1 92 ? 2.681 9.972 5.790 1.00 97.75 92 ARG A C 1
ATOM 694 O O . ARG A 1 92 ? 3.665 10.138 6.513 1.00 97.75 92 ARG A O 1
ATOM 701 N N . ALA A 1 93 ? 1.515 10.579 5.999 1.00 98.19 93 ALA A N 1
ATOM 702 C CA . ALA A 1 93 ? 1.259 11.446 7.143 1.00 98.19 93 ALA A CA 1
ATOM 703 C C . ALA A 1 93 ? 1.351 10.666 8.463 1.00 98.19 93 ALA A C 1
ATOM 705 O O . ALA A 1 93 ? 2.072 11.093 9.365 1.00 98.19 93 ALA A O 1
ATOM 706 N N . ALA A 1 94 ? 0.720 9.488 8.540 1.00 97.50 94 ALA A N 1
ATOM 707 C CA . ALA A 1 94 ? 0.790 8.617 9.714 1.00 97.50 94 ALA A CA 1
ATOM 708 C C . ALA A 1 94 ? 2.232 8.182 10.022 1.00 97.50 94 ALA A C 1
ATOM 710 O O . ALA A 1 94 ? 2.690 8.342 11.151 1.00 97.50 94 ALA A O 1
ATOM 711 N N . ASN A 1 95 ? 2.984 7.729 9.013 1.00 96.62 95 ASN A N 1
ATOM 712 C CA . ASN A 1 95 ? 4.392 7.351 9.175 1.00 96.62 95 ASN A CA 1
ATOM 713 C C . ASN A 1 95 ? 5.268 8.536 9.616 1.00 96.62 95 ASN A C 1
ATOM 715 O O . ASN A 1 95 ? 6.141 8.386 10.469 1.00 96.62 95 ASN A O 1
ATOM 719 N N . THR A 1 96 ? 5.021 9.731 9.075 1.00 97.69 96 THR A N 1
ATOM 720 C CA . THR A 1 96 ? 5.759 10.945 9.458 1.00 97.69 96 THR A CA 1
ATOM 721 C C . THR A 1 96 ? 5.472 11.333 10.907 1.00 97.69 96 THR A C 1
ATOM 723 O O . THR A 1 96 ? 6.412 11.618 11.649 1.00 97.69 96 THR A O 1
ATOM 726 N N . SER A 1 97 ? 4.202 11.300 11.323 1.00 97.56 97 SER A N 1
ATOM 727 C CA . SER A 1 97 ? 3.800 11.556 12.711 1.00 97.56 97 SER A CA 1
ATOM 728 C C . SER A 1 97 ? 4.420 10.532 13.665 1.00 97.56 97 SER A C 1
ATOM 730 O O . SER A 1 97 ? 5.049 10.914 14.651 1.00 97.56 97 SER A O 1
ATOM 732 N N . TYR A 1 98 ? 4.352 9.243 13.312 1.00 96.38 98 TYR A N 1
ATOM 733 C CA . TYR A 1 98 ? 4.944 8.146 14.078 1.00 96.38 98 TYR A CA 1
ATOM 734 C C . TYR A 1 98 ? 6.441 8.383 14.307 1.00 96.38 98 TYR A C 1
ATOM 736 O O . TYR A 1 98 ? 6.907 8.423 15.446 1.00 96.38 98 TYR A O 1
ATOM 744 N N . CYS A 1 99 ? 7.199 8.617 13.231 1.00 96.06 99 CYS A N 1
ATOM 745 C CA . CYS A 1 99 ? 8.636 8.856 13.326 1.00 96.06 99 CYS A CA 1
ATOM 746 C C . CYS A 1 99 ? 8.969 10.137 14.100 1.00 96.06 99 CYS A C 1
ATOM 748 O O . CYS A 1 99 ? 9.971 10.169 14.810 1.00 96.06 99 CYS A O 1
ATOM 750 N N . ALA A 1 100 ? 8.166 11.196 13.966 1.00 96.69 100 ALA A N 1
ATOM 751 C CA . ALA A 1 100 ? 8.381 12.447 14.687 1.00 96.69 100 ALA A CA 1
ATOM 752 C C . ALA A 1 100 ? 8.173 12.285 16.199 1.00 96.69 100 ALA A C 1
ATOM 754 O O . ALA A 1 100 ? 8.979 12.807 16.969 1.00 96.69 100 ALA A O 1
ATOM 755 N N . LYS A 1 101 ? 7.134 11.547 16.612 1.00 96.69 101 LYS A N 1
ATOM 756 C CA . LYS A 1 101 ? 6.856 11.236 18.020 1.00 96.69 101 LYS A CA 1
ATOM 757 C C . LYS A 1 101 ? 7.976 10.404 18.633 1.00 96.69 101 LYS A C 1
ATOM 759 O O . LYS A 1 101 ? 8.639 10.888 19.541 1.00 96.69 101 LYS A O 1
ATOM 764 N N . ILE A 1 102 ? 8.271 9.238 18.054 1.00 96.06 102 ILE A N 1
ATOM 765 C CA . ILE A 1 102 ? 9.290 8.312 18.579 1.00 96.06 102 ILE A CA 1
ATOM 766 C C . ILE A 1 102 ? 10.690 8.941 18.616 1.00 96.06 102 ILE A C 1
ATOM 768 O O . ILE A 1 102 ? 11.469 8.660 19.520 1.00 96.06 102 ILE A O 1
ATOM 772 N N . ARG A 1 103 ? 11.025 9.821 17.660 1.00 96.12 103 ARG A N 1
ATOM 773 C CA . ARG A 1 103 ? 12.309 10.542 17.669 1.00 96.12 103 ARG A CA 1
ATOM 774 C C . ARG A 1 103 ? 12.432 11.511 18.847 1.00 96.12 103 ARG A C 1
ATOM 776 O O . ARG A 1 103 ? 13.536 11.708 19.339 1.00 96.12 103 ARG A O 1
ATOM 783 N N . ARG A 1 104 ? 11.337 12.173 19.230 1.00 95.44 104 ARG A N 1
ATOM 784 C CA . ARG A 1 104 ? 11.323 13.147 20.333 1.00 95.44 104 ARG A CA 1
ATOM 785 C C . ARG A 1 104 ? 11.231 12.455 21.684 1.00 95.44 104 ARG A C 1
ATOM 787 O O . ARG A 1 104 ? 11.900 12.873 22.619 1.00 95.44 104 ARG A O 1
ATOM 794 N N . ASP A 1 105 ? 10.404 11.424 21.755 1.00 95.50 105 ASP A N 1
ATOM 795 C CA . ASP A 1 105 ? 10.136 10.655 22.956 1.00 95.50 105 ASP A CA 1
ATOM 796 C C . ASP A 1 105 ? 9.824 9.199 22.560 1.00 95.50 105 ASP A C 1
ATOM 798 O O . ASP A 1 105 ? 8.771 8.928 21.974 1.00 95.50 105 ASP A O 1
ATOM 802 N N . PRO A 1 106 ? 10.718 8.246 22.874 1.00 92.25 106 PRO A N 1
ATOM 803 C CA . PRO A 1 106 ? 10.502 6.827 22.599 1.00 92.25 106 PRO A CA 1
ATOM 804 C C . PRO A 1 106 ? 9.276 6.220 23.295 1.00 92.25 106 PRO A C 1
ATOM 806 O O . PRO A 1 106 ? 8.826 5.150 22.887 1.00 92.25 106 PRO A O 1
ATOM 809 N N . THR A 1 107 ? 8.748 6.873 24.334 1.00 94.38 107 THR A N 1
ATOM 810 C CA . THR A 1 107 ? 7.575 6.428 25.104 1.00 94.38 107 THR A CA 1
ATOM 811 C C . THR A 1 107 ? 6.273 7.105 24.676 1.00 94.38 107 THR A C 1
ATOM 813 O O . THR A 1 107 ? 5.215 6.804 25.228 1.00 94.38 107 THR A O 1
ATOM 816 N N . ALA A 1 108 ? 6.328 7.985 23.670 1.00 94.25 108 ALA A N 1
ATOM 817 C CA . ALA A 1 108 ? 5.165 8.704 23.174 1.00 94.25 108 ALA A CA 1
ATOM 818 C C . ALA A 1 108 ? 4.053 7.758 22.694 1.00 94.25 108 ALA A C 1
ATOM 820 O O . ALA A 1 108 ? 4.304 6.765 22.005 1.00 94.25 108 ALA A O 1
ATOM 821 N N . ASP A 1 109 ? 2.801 8.124 22.977 1.00 95.06 109 ASP A N 1
ATOM 822 C CA . ASP A 1 109 ? 1.643 7.402 22.458 1.00 95.06 109 ASP A CA 1
ATOM 823 C C . ASP A 1 109 ? 1.517 7.577 20.932 1.00 95.06 109 ASP A C 1
ATOM 825 O O . ASP A 1 109 ? 1.299 8.675 20.399 1.00 95.06 109 ASP A O 1
ATOM 829 N N . VAL A 1 110 ? 1.653 6.454 20.226 1.00 96.25 110 VAL A N 1
ATOM 830 C CA . VAL A 1 110 ? 1.570 6.328 18.764 1.00 96.25 110 VAL A CA 1
ATOM 831 C C . VAL A 1 110 ? 0.391 5.458 18.311 1.00 96.25 110 VAL A C 1
ATOM 833 O O . VAL A 1 110 ? 0.351 4.995 17.166 1.00 96.25 110 VAL A O 1
ATOM 836 N N . HIS A 1 111 ? -0.573 5.191 19.199 1.00 96.06 111 HIS A N 1
ATOM 837 C CA . HIS A 1 111 ? -1.684 4.285 18.911 1.00 96.06 111 HIS A CA 1
ATOM 838 C C . HIS A 1 111 ? -2.532 4.762 17.721 1.00 96.06 111 HIS A C 1
ATOM 840 O O . HIS A 1 111 ? -2.951 3.949 16.899 1.00 96.06 111 HIS A O 1
ATOM 846 N N . ALA A 1 112 ? -2.738 6.073 17.570 1.00 96.00 112 ALA A N 1
ATOM 847 C CA . ALA A 1 112 ? -3.496 6.644 16.453 1.00 96.00 112 ALA A CA 1
ATOM 848 C C . ALA A 1 112 ? -2.808 6.429 15.088 1.00 96.00 112 ALA A C 1
ATOM 850 O O . ALA A 1 112 ? -3.456 6.065 14.099 1.00 96.00 112 ALA A O 1
ATOM 851 N N . GLU A 1 113 ? -1.486 6.610 15.025 1.00 97.06 113 GLU A N 1
ATOM 852 C CA . GLU A 1 113 ? -0.694 6.370 13.819 1.00 97.06 113 GLU A CA 1
ATOM 853 C C . GLU A 1 113 ? -0.705 4.892 13.437 1.00 97.06 113 GLU A C 1
ATOM 855 O O . GLU A 1 113 ? -0.974 4.549 12.284 1.00 97.06 113 GLU A O 1
ATOM 860 N N . LEU A 1 114 ? -0.484 4.012 14.417 1.00 95.19 114 LEU A N 1
ATOM 861 C CA . LEU A 1 114 ? -0.514 2.568 14.202 1.00 95.19 114 LEU A CA 1
ATOM 862 C C . LEU A 1 114 ? -1.909 2.083 13.806 1.00 95.19 114 LEU A C 1
ATOM 864 O O . LEU A 1 114 ? -2.020 1.247 12.913 1.00 95.19 114 LEU A O 1
ATOM 868 N N . ALA A 1 115 ? -2.975 2.628 14.397 1.00 96.25 115 ALA A N 1
ATOM 869 C CA . ALA A 1 115 ? -4.347 2.323 14.003 1.00 96.25 115 ALA A CA 1
ATOM 870 C C . ALA A 1 115 ? -4.606 2.702 12.537 1.00 96.25 115 ALA A C 1
ATOM 872 O O . ALA A 1 115 ? -5.203 1.921 11.795 1.00 96.25 115 ALA A O 1
ATOM 873 N N . THR A 1 116 ? -4.099 3.853 12.087 1.00 96.94 116 THR A N 1
ATOM 874 C CA . THR A 1 116 ? -4.218 4.290 10.688 1.00 96.94 116 THR A CA 1
ATOM 875 C C . THR A 1 116 ? -3.458 3.360 9.742 1.00 96.94 116 THR A C 1
ATOM 877 O O . THR A 1 116 ? -4.024 2.881 8.758 1.00 96.94 116 THR A O 1
ATOM 880 N N . ILE A 1 117 ? -2.201 3.038 10.058 1.00 96.81 117 ILE A N 1
ATOM 881 C CA . ILE A 1 117 ? -1.365 2.136 9.248 1.00 96.81 117 ILE A CA 1
ATOM 882 C C . ILE A 1 117 ? -1.988 0.733 9.189 1.00 96.81 117 ILE A C 1
ATOM 884 O O . ILE A 1 117 ? -2.122 0.157 8.108 1.00 96.81 117 ILE A O 1
ATOM 888 N N . ASN A 1 118 ? -2.444 0.201 10.326 1.00 96.25 118 ASN A N 1
ATOM 889 C CA . ASN A 1 118 ? -3.094 -1.107 10.399 1.00 96.25 118 ASN A CA 1
ATOM 890 C C . ASN A 1 118 ? -4.432 -1.129 9.653 1.00 96.25 118 ASN A C 1
ATOM 892 O O . ASN A 1 118 ? -4.744 -2.129 9.015 1.00 96.25 118 ASN A O 1
ATOM 896 N N . ARG A 1 119 ? -5.200 -0.035 9.657 1.00 96.94 119 ARG A N 1
ATOM 897 C CA . ARG A 1 119 ? -6.431 0.075 8.861 1.00 96.94 119 ARG A CA 1
ATOM 898 C C . ARG A 1 119 ? -6.150 0.003 7.359 1.00 96.94 119 ARG A C 1
ATOM 900 O O . ARG A 1 119 ? -6.929 -0.602 6.630 1.00 96.94 119 ARG A O 1
ATOM 907 N N . ILE A 1 120 ? -5.062 0.619 6.897 1.00 96.62 120 ILE A N 1
ATOM 908 C CA . ILE A 1 120 ? -4.714 0.665 5.471 1.00 96.62 120 ILE A CA 1
ATOM 909 C C . ILE A 1 120 ? -4.122 -0.666 5.007 1.00 96.62 120 ILE A C 1
ATOM 911 O O . ILE A 1 120 ? -4.546 -1.199 3.987 1.00 96.62 120 ILE A O 1
ATOM 915 N N . TRP A 1 121 ? -3.153 -1.207 5.746 1.00 97.06 121 TRP A N 1
ATOM 916 C CA . TRP A 1 121 ? -2.349 -2.339 5.279 1.00 97.06 121 TRP A CA 1
ATOM 917 C C . TRP A 1 121 ? -2.726 -3.673 5.925 1.00 97.06 121 TRP A C 1
ATOM 919 O O . TRP A 1 121 ? -2.285 -4.734 5.469 1.00 97.06 121 TRP A O 1
ATOM 929 N N . GLY A 1 122 ? -3.491 -3.656 7.016 1.00 96.56 122 GLY A N 1
ATOM 930 C CA . GLY A 1 122 ? -3.804 -4.813 7.860 1.00 96.56 122 GLY A CA 1
ATOM 931 C C . GLY A 1 122 ? -2.617 -5.329 8.680 1.00 96.56 122 GLY A C 1
ATOM 932 O O . GLY A 1 122 ? -2.798 -5.851 9.771 1.00 96.56 122 GLY A O 1
ATOM 933 N N . SER A 1 123 ? -1.394 -5.219 8.157 1.00 94.38 123 SER A N 1
ATOM 934 C CA . SER A 1 123 ? -0.154 -5.562 8.854 1.00 94.38 123 SER A CA 1
ATOM 935 C C . SER A 1 123 ? 1.057 -4.946 8.156 1.00 94.38 123 SER A C 1
ATOM 937 O O . SER A 1 123 ? 1.065 -4.780 6.932 1.00 94.38 123 SER A O 1
ATOM 939 N N . ARG A 1 124 ? 2.142 -4.757 8.912 1.00 92.50 124 ARG A N 1
ATOM 940 C CA . ARG A 1 124 ? 3.443 -4.321 8.378 1.00 92.50 124 ARG A CA 1
ATOM 941 C C . ARG A 1 124 ? 3.998 -5.254 7.294 1.00 92.50 124 ARG A C 1
ATOM 943 O O . ARG A 1 124 ? 4.616 -4.806 6.335 1.00 92.50 124 ARG A O 1
ATOM 950 N N . ARG A 1 125 ? 3.744 -6.565 7.396 1.00 94.19 125 ARG A N 1
ATOM 951 C CA . ARG A 1 125 ? 4.181 -7.545 6.383 1.00 94.19 125 ARG A CA 1
ATOM 952 C C . ARG A 1 125 ? 3.495 -7.317 5.036 1.00 94.19 125 ARG A C 1
ATOM 954 O O . ARG A 1 125 ? 4.124 -7.474 3.993 1.00 94.19 125 ARG A O 1
ATOM 961 N N . ARG A 1 126 ? 2.202 -6.980 5.044 1.00 95.62 126 ARG A N 1
ATOM 962 C CA . ARG A 1 126 ? 1.444 -6.686 3.819 1.00 95.62 126 ARG A CA 1
ATOM 963 C C . ARG A 1 126 ? 1.888 -5.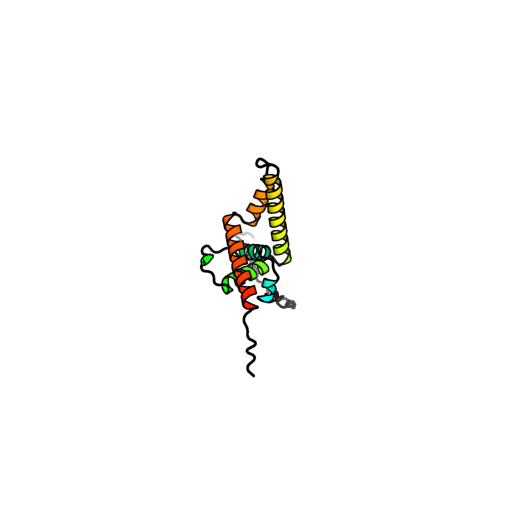368 3.197 1.00 95.62 126 ARG A C 1
ATOM 965 O O . ARG A 1 126 ? 2.042 -5.325 1.983 1.00 95.62 126 ARG A O 1
ATOM 972 N N . GLU A 1 127 ? 2.133 -4.346 4.010 1.00 95.56 127 GLU A N 1
ATOM 973 C CA . GLU A 1 127 ? 2.733 -3.091 3.545 1.00 95.56 127 GLU A CA 1
ATOM 974 C C . GLU A 1 127 ? 4.060 -3.356 2.828 1.00 95.56 127 GLU A C 1
ATOM 976 O O . GLU A 1 127 ? 4.188 -3.041 1.646 1.00 95.56 127 GLU A O 1
ATOM 981 N N . GLN A 1 128 ? 4.999 -4.041 3.490 1.00 95.62 128 GLN A N 1
ATOM 982 C CA . GLN A 1 128 ? 6.316 -4.320 2.917 1.00 95.62 128 GLN A CA 1
ATOM 983 C C . GLN A 1 128 ? 6.217 -5.084 1.594 1.00 95.62 128 GLN A C 1
ATOM 985 O O . GLN A 1 128 ? 6.822 -4.689 0.605 1.00 95.62 128 GLN A O 1
ATOM 990 N N . ARG A 1 129 ? 5.386 -6.131 1.533 1.00 96.75 129 ARG A N 1
ATOM 991 C CA . ARG A 1 129 ? 5.174 -6.896 0.295 1.00 96.75 129 ARG A CA 1
ATOM 992 C C . ARG A 1 129 ? 4.645 -6.030 -0.847 1.00 96.75 129 ARG A C 1
ATOM 994 O O . ARG A 1 129 ? 5.087 -6.188 -1.980 1.00 96.75 129 ARG A O 1
ATOM 1001 N N . ALA A 1 130 ? 3.699 -5.135 -0.570 1.00 97.44 130 ALA A N 1
ATOM 1002 C CA . ALA A 1 130 ? 3.183 -4.225 -1.586 1.00 97.44 130 ALA A CA 1
ATOM 1003 C C . ALA A 1 130 ? 4.260 -3.243 -2.064 1.00 97.44 130 ALA A C 1
ATOM 1005 O O . ALA A 1 130 ? 4.375 -3.008 -3.266 1.00 97.44 130 ALA A O 1
ATOM 1006 N N . VAL A 1 131 ? 5.063 -2.714 -1.138 1.00 96.75 131 VAL A N 1
ATOM 1007 C CA . VAL A 1 131 ? 6.190 -1.818 -1.431 1.00 96.75 131 VAL A CA 1
ATOM 1008 C C . VAL A 1 131 ? 7.261 -2.522 -2.264 1.00 96.75 131 VAL A C 1
ATOM 1010 O O . VAL A 1 131 ? 7.733 -1.948 -3.242 1.00 96.75 131 VAL A O 1
ATOM 1013 N N . ASP A 1 132 ? 7.599 -3.770 -1.947 1.00 96.12 132 ASP A N 1
ATOM 1014 C CA . ASP A 1 132 ? 8.595 -4.553 -2.685 1.00 96.12 132 ASP A CA 1
ATOM 1015 C C . ASP A 1 132 ? 8.127 -4.851 -4.115 1.00 96.12 132 ASP A C 1
ATOM 1017 O O . ASP A 1 132 ? 8.886 -4.708 -5.077 1.00 96.12 132 ASP A O 1
ATOM 1021 N N . LEU A 1 133 ? 6.856 -5.233 -4.282 1.00 97.19 133 LEU A N 1
ATOM 1022 C CA . LEU A 1 133 ? 6.257 -5.443 -5.601 1.00 97.19 133 LEU A CA 1
ATOM 1023 C C . LEU A 1 133 ? 6.226 -4.148 -6.419 1.00 97.19 133 LEU A C 1
ATOM 1025 O O . LEU A 1 133 ? 6.605 -4.150 -7.593 1.00 97.19 133 LEU A O 1
ATOM 1029 N N . ALA A 1 134 ? 5.817 -3.042 -5.799 1.00 96.88 134 ALA A N 1
ATOM 1030 C CA . ALA A 1 134 ? 5.807 -1.729 -6.427 1.00 96.88 134 ALA A CA 1
ATOM 1031 C C . ALA A 1 134 ? 7.211 -1.300 -6.873 1.00 96.88 134 ALA A C 1
ATOM 1033 O O . ALA A 1 134 ? 7.384 -0.852 -8.009 1.00 96.88 134 ALA A O 1
ATOM 1034 N N . TYR A 1 135 ? 8.218 -1.527 -6.029 1.00 95.56 135 TYR A N 1
ATOM 1035 C CA . TYR A 1 135 ? 9.606 -1.202 -6.329 1.00 95.56 135 TYR A CA 1
ATOM 1036 C C . TYR A 1 135 ? 10.127 -2.027 -7.508 1.00 95.56 135 TYR A C 1
ATOM 1038 O O . TYR A 1 135 ? 10.667 -1.472 -8.465 1.00 95.56 135 TYR A O 1
ATOM 1046 N N . ARG A 1 136 ? 9.884 -3.346 -7.505 1.00 95.06 136 ARG A N 1
ATOM 1047 C CA . ARG A 1 136 ? 10.247 -4.238 -8.620 1.00 95.06 136 ARG A CA 1
ATOM 1048 C C . ARG A 1 136 ? 9.626 -3.787 -9.939 1.00 95.06 136 ARG A C 1
ATOM 1050 O O . ARG A 1 136 ? 10.320 -3.760 -10.957 1.00 95.06 136 ARG A O 1
ATOM 1057 N N . LEU A 1 137 ? 8.344 -3.413 -9.924 1.00 94.62 137 LEU A N 1
ATOM 1058 C CA . LEU A 1 137 ? 7.661 -2.883 -11.102 1.00 94.62 137 LEU A CA 1
ATOM 1059 C C . LEU A 1 137 ? 8.297 -1.569 -11.566 1.00 94.62 137 LEU A C 1
ATOM 1061 O O . LEU A 1 137 ? 8.592 -1.427 -12.750 1.00 94.62 137 LEU A O 1
ATOM 1065 N N . LEU A 1 138 ? 8.553 -0.633 -10.652 1.00 92.62 138 LEU A N 1
ATOM 1066 C CA . LEU A 1 138 ? 9.157 0.655 -10.986 1.00 92.62 138 LEU A CA 1
ATOM 1067 C C . LEU A 1 138 ? 10.548 0.479 -11.611 1.00 92.62 138 LEU A C 1
ATOM 1069 O O . LEU A 1 138 ? 10.805 1.032 -12.677 1.00 92.62 138 LEU A O 1
ATOM 1073 N N . CYS A 1 139 ? 11.403 -0.363 -11.023 1.00 92.06 139 CYS A N 1
ATOM 1074 C CA . CYS A 1 139 ? 12.724 -0.695 -11.564 1.00 92.06 139 CYS A CA 1
ATOM 1075 C C . CYS A 1 139 ? 12.673 -1.368 -12.943 1.00 92.06 139 CYS A C 1
ATOM 1077 O O . CYS A 1 139 ? 13.622 -1.264 -13.722 1.00 92.06 139 CYS A O 1
ATOM 1079 N N . ALA A 1 140 ? 11.611 -2.117 -13.242 1.00 91.25 140 ALA A N 1
ATOM 1080 C CA . ALA A 1 140 ? 11.423 -2.708 -14.562 1.00 91.25 140 ALA A CA 1
ATOM 1081 C C . ALA A 1 140 ? 10.956 -1.661 -15.583 1.00 91.25 140 ALA A C 1
ATOM 1083 O O . ALA A 1 140 ? 11.467 -1.627 -16.702 1.00 91.25 140 ALA A O 1
ATOM 1084 N N . LEU A 1 141 ? 10.036 -0.772 -15.196 1.00 87.62 141 LEU A N 1
ATOM 1085 C CA . LEU A 1 141 ? 9.541 0.306 -16.055 1.00 87.62 141 LEU A CA 1
ATOM 1086 C C . LEU A 1 141 ? 10.647 1.305 -16.419 1.00 87.62 141 LEU A C 1
ATOM 1088 O O . LEU A 1 141 ? 10.725 1.718 -17.574 1.00 87.62 141 LEU A O 1
ATOM 1092 N N . THR A 1 142 ? 11.528 1.650 -15.476 1.00 84.38 142 THR A N 1
ATOM 1093 C CA . THR A 1 142 ? 12.656 2.559 -15.733 1.00 84.38 142 THR A CA 1
ATOM 1094 C C . THR A 1 142 ? 13.724 1.927 -16.625 1.00 84.38 142 THR A C 1
ATOM 1096 O O . THR A 1 142 ? 14.219 2.588 -17.534 1.00 84.38 142 THR A O 1
ATOM 1099 N N . ARG A 1 143 ? 14.033 0.633 -16.451 1.00 80.12 143 ARG A N 1
ATOM 1100 C CA . ARG A 1 143 ? 14.956 -0.098 -17.345 1.00 80.12 143 ARG A CA 1
ATOM 1101 C C . ARG A 1 143 ? 14.413 -0.278 -18.760 1.00 80.12 143 ARG A C 1
ATOM 1103 O O . ARG A 1 143 ? 15.168 -0.175 -19.721 1.00 80.12 143 ARG A O 1
ATOM 1110 N N . SER A 1 144 ? 13.107 -0.499 -18.895 1.00 62.81 144 SER A N 1
ATOM 1111 C CA . SER A 1 144 ? 12.448 -0.643 -20.202 1.00 62.81 144 SER A CA 1
ATOM 1112 C C . SER A 1 144 ? 12.460 0.657 -21.018 1.00 62.81 144 SER A C 1
ATOM 1114 O O . SER A 1 144 ? 12.330 0.609 -22.234 1.00 62.81 144 SER A O 1
ATOM 1116 N N . GLY A 1 145 ? 12.641 1.814 -20.370 1.00 56.25 145 GLY A N 1
ATOM 1117 C CA . GLY A 1 145 ? 12.876 3.092 -21.051 1.00 56.25 145 GLY A CA 1
ATOM 1118 C C . GLY A 1 145 ? 14.306 3.272 -21.580 1.00 56.25 145 GLY A C 1
ATOM 1119 O O . GLY A 1 145 ? 14.551 4.221 -22.315 1.00 56.25 145 GLY A O 1
ATOM 1120 N N . HIS A 1 146 ? 15.237 2.376 -21.225 1.00 46.31 146 HIS A N 1
ATOM 1121 C CA . HIS A 1 146 ? 16.678 2.505 -21.482 1.00 46.31 146 HIS A CA 1
ATOM 1122 C C . HIS A 1 146 ? 17.266 1.472 -22.472 1.00 46.31 146 HIS A C 1
ATOM 1124 O O . HIS A 1 146 ? 18.484 1.375 -22.579 1.00 46.31 146 HIS A O 1
ATOM 1130 N N . SER A 1 147 ? 16.452 0.712 -23.214 1.00 41.78 147 SER A N 1
ATOM 1131 C CA . SER A 1 147 ? 16.924 -0.306 -24.187 1.00 41.78 147 SER A CA 1
ATOM 1132 C C . SER A 1 147 ? 16.466 0.059 -25.623 1.00 41.78 147 SER A C 1
ATOM 1134 O O . SER A 1 147 ? 15.319 -0.230 -25.946 1.00 41.78 147 SER A O 1
ATOM 1136 N N . THR A 1 148 ? 17.139 0.974 -26.357 1.00 50.97 148 THR A N 1
ATOM 1137 C CA . THR A 1 148 ? 18.297 0.852 -27.318 1.00 50.97 148 THR A CA 1
ATOM 1138 C C . THR A 1 148 ? 17.897 0.519 -28.782 1.00 50.97 148 THR A C 1
ATOM 1140 O O . THR A 1 148 ? 16.844 -0.091 -28.946 1.00 50.97 148 THR A O 1
ATOM 1143 N N . PRO A 1 149 ? 18.675 0.853 -29.861 1.00 55.31 149 PRO A N 1
ATOM 1144 C CA . PRO A 1 149 ? 20.047 1.410 -29.918 1.00 55.31 149 PRO A CA 1
ATOM 1145 C C . PRO A 1 149 ? 20.269 2.591 -30.914 1.00 55.31 149 PRO A C 1
ATOM 1147 O O . PRO A 1 149 ? 19.614 2.673 -31.946 1.00 55.31 149 PRO A O 1
ATOM 1150 N N . GLU A 1 150 ? 21.302 3.421 -30.717 1.00 40.50 150 GLU A N 1
ATOM 1151 C CA . GLU A 1 150 ? 21.969 4.091 -31.852 1.00 40.50 150 GLU A CA 1
ATOM 1152 C C . GLU A 1 150 ? 23.301 3.369 -32.093 1.00 40.50 150 GLU A C 1
ATOM 1154 O O . GLU A 1 150 ? 24.349 3.714 -31.550 1.00 40.50 150 GLU A O 1
ATOM 1159 N N . LYS A 1 151 ? 23.244 2.290 -32.884 1.00 47.75 151 LYS A N 1
ATOM 1160 C CA . LYS A 1 151 ? 24.420 1.853 -33.636 1.00 47.75 151 LYS A CA 1
ATOM 1161 C C . LYS A 1 151 ? 24.619 2.893 -34.734 1.00 47.75 151 LYS A C 1
ATOM 1163 O O . LYS A 1 151 ? 23.965 2.817 -35.770 1.00 47.75 151 LYS A O 1
ATOM 1168 N N . ARG A 1 152 ? 25.514 3.856 -34.516 1.00 45.09 152 ARG A N 1
ATOM 1169 C CA . ARG A 1 152 ? 26.124 4.578 -35.633 1.00 45.09 152 ARG A CA 1
ATOM 1170 C C . ARG A 1 152 ? 27.093 3.627 -36.323 1.00 45.09 152 ARG A C 1
ATOM 1172 O O . ARG A 1 152 ? 28.209 3.412 -35.863 1.00 45.09 152 ARG A O 1
ATOM 1179 N N . SER A 1 153 ? 26.607 3.005 -37.388 1.00 52.06 153 SER A N 1
ATOM 1180 C CA . SER A 1 153 ? 27.436 2.450 -38.448 1.00 52.06 153 SER A CA 1
ATOM 1181 C C . SER A 1 153 ? 27.459 3.466 -39.583 1.00 52.06 153 SER A C 1
ATOM 1183 O O . SER A 1 153 ? 26.448 3.609 -40.265 1.00 52.06 153 SER A O 1
ATOM 1185 N N . ALA A 1 154 ? 28.574 4.184 -39.708 1.00 48.75 154 ALA A N 1
ATOM 1186 C CA . ALA A 1 154 ? 29.204 4.705 -40.929 1.00 48.75 154 ALA A CA 1
ATOM 1187 C C . ALA A 1 154 ? 30.291 5.700 -40.507 1.00 48.75 154 ALA A C 1
ATOM 1189 O O . ALA A 1 154 ? 29.940 6.693 -39.827 1.00 48.75 154 ALA A O 1
#

Radius of gyration: 28.36 Å; chains: 1; bounding box: 115×39×66 Å

Secondary structure (DSSP, 8-state):
-----------------------------------HHHHTTS-HHHHHHHHHHH---S-GGG--HHHHHHHHHHHHHHH-HHHHHHHHHHHHHHHHHHHHHHHH-TT---HHHHHHHHHHHSSHHHHHHHHHHHHHHHHHHHHHTS--------